Protein AF-A0A2A5WSD7-F1 (afdb_monomer)

Sequence (140 aa):
MLALKAGIALWAPLHSAHAHGYWPSAPEIITMLMKAGADPTVTSCLGEAPVHYAACHGWVALLEALKQQGVDLNMRTPRPHTAVAEMANPEGNESGDTVTPLMIAVREGLYDAVVFLLLHADLDATDTRGLTALHVAAKP

Nearest PDB structures (foldseek):
  1bd8-assembly1_A  TM=8.572E-01  e=2.730E-05  Homo sapiens
  1mx2-assembly1_A  T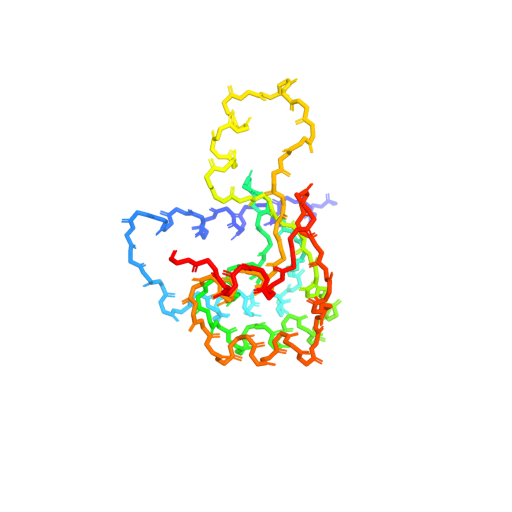M=8.699E-01  e=3.430E-05  Homo sapiens
  1s70-assembly1_B  TM=7.647E-01  e=8.408E-04  Gallus gallus
  6lbf-assembly2_B  TM=4.967E-01  e=1.254E-03  Homo sapiens
  8jeu-assembly1_A  TM=3.888E-01  e=5.231E-03  Arabidopsis thaliana

Foldseek 3Di:
DPDPDPLVVVVVVVPPPPVDDDPVCVLVVLLVVVVVVRDQCDADLQRDGVLLVCLLVVVLVSVVSCVVVVHAQFRKTFDPVQSVVCVVPVPDDPLRWIDTSLLNNLLNVNVNSNVSCVVHHDQCDATSVNDGSVNSNPDD

Organism: NCBI:txid1986255

InterPro domains:
  IPR002110 Ankyrin repeat [PF12796] (27-127)
  IPR002110 Ankyrin repeat [PS50088] (46-78)
  IPR002110 Ankyrin repeat [SM00248] (9-42)
  IPR002110 Ankyrin repeat [SM00248] (46-75)
  IPR002110 Ankyrin repeat [SM00248] (97-125)
  IPR036770 Ankyrin repeat-containing domain superfamily [G3DSA:1.25.40.20] (7-87)
  IPR036770 Ankyrin repeat-containing domain superfamily [G3DSA:1.25.40.20] (88-140)
  IPR036770 Ankyrin repeat-containing domain superfamily [SSF48403] (11-139)

Solvent-accessible surface area (backbone atoms only — not comparable to full-atom values): 8243 Å² total; per-residue (Å²): 143,85,84,86,69,65,77,67,64,67,57,57,74,69,64,76,46,88,85,62,68,88,63,88,61,49,59,58,52,51,51,52,43,42,75,72,68,46,71,71,78,60,52,47,99,60,42,48,25,59,59,44,55,23,21,62,70,41,37,46,72,43,47,52,52,42,47,77,72,68,51,72,57,63,54,65,22,44,36,78,80,46,36,62,56,42,74,76,37,88,87,59,72,91,79,60,52,32,41,34,23,50,41,41,5,42,69,68,64,27,61,69,25,32,56,54,32,63,77,67,33,72,64,75,54,52,31,78,84,67,46,27,36,67,57,53,62,71,56,131

Radius of gyration: 15.36 Å; Cα contacts (8 Å, |Δi|>4): 170; chains: 1; bounding box: 34×45×36 Å

Mean predicted aligned error: 9.29 Å

Structure (mmCIF, N/CA/C/O backbone):
data_AF-A0A2A5WSD7-F1
#
_entry.id   AF-A0A2A5WSD7-F1
#
loop_
_atom_site.group_PDB
_atom_site.id
_atom_site.type_symbol
_atom_site.label_atom_id
_atom_site.label_alt_id
_atom_site.label_comp_id
_atom_site.label_asym_id
_atom_site.label_entity_id
_atom_site.label_seq_id
_atom_site.pdbx_PDB_ins_code
_atom_site.Cartn_x
_atom_site.Cartn_y
_atom_site.Cartn_z
_atom_site.occupancy
_atom_site.B_iso_or_equiv
_atom_site.auth_seq_id
_atom_site.auth_comp_id
_atom_site.auth_asym_id
_atom_site.auth_atom_id
_atom_site.pdbx_PDB_model_num
ATOM 1 N N . MET A 1 1 ? 1.640 30.417 19.240 1.00 34.50 1 MET A N 1
ATOM 2 C CA . MET A 1 1 ? 1.474 29.911 17.859 1.00 34.50 1 MET A CA 1
ATOM 3 C C . MET A 1 1 ? 2.566 28.869 17.575 1.00 34.50 1 MET A C 1
ATOM 5 O O . MET A 1 1 ? 3.475 29.115 16.800 1.00 34.50 1 MET A O 1
ATOM 9 N N . LEU A 1 2 ? 2.532 27.734 18.289 1.00 28.64 2 LEU A N 1
ATOM 10 C CA . LEU A 1 2 ? 3.588 26.704 18.322 1.00 28.64 2 LEU A CA 1
ATOM 11 C C . LEU A 1 2 ? 2.948 25.313 18.168 1.00 28.64 2 LEU A C 1
ATOM 13 O O . LEU A 1 2 ? 2.930 24.527 19.104 1.00 28.64 2 LEU A O 1
ATOM 17 N N . ALA A 1 3 ? 2.359 25.038 17.002 1.00 37.88 3 ALA A N 1
ATOM 18 C CA . ALA A 1 3 ? 1.720 23.746 16.718 1.00 37.88 3 ALA A CA 1
ATOM 19 C C . ALA A 1 3 ? 2.377 22.952 15.573 1.00 37.88 3 ALA A C 1
ATOM 21 O O . ALA A 1 3 ? 1.901 21.874 15.253 1.00 37.88 3 ALA A O 1
ATOM 22 N N . LEU A 1 4 ? 3.459 23.432 14.941 1.00 34.94 4 LEU A N 1
ATOM 23 C CA . LEU A 1 4 ? 3.816 22.935 13.599 1.00 34.94 4 LEU A CA 1
ATOM 24 C C . LEU A 1 4 ? 5.248 22.413 13.394 1.00 34.94 4 LEU A C 1
ATOM 26 O O . LEU A 1 4 ? 5.760 22.454 12.282 1.00 34.94 4 LEU A O 1
ATOM 30 N N . LYS A 1 5 ? 5.915 21.898 14.435 1.00 37.44 5 LYS A N 1
ATOM 31 C CA . LYS A 1 5 ? 7.203 21.184 14.257 1.00 37.44 5 LYS A CA 1
ATOM 32 C C . LYS A 1 5 ? 7.259 19.770 14.841 1.00 37.44 5 LYS A C 1
ATOM 34 O O . LYS A 1 5 ? 8.245 19.076 14.627 1.00 37.44 5 LYS A O 1
ATOM 39 N N . ALA A 1 6 ? 6.201 19.306 15.507 1.00 39.72 6 ALA A N 1
ATOM 40 C CA . ALA A 1 6 ? 6.165 17.962 16.090 1.00 39.72 6 ALA A CA 1
ATOM 41 C C . ALA A 1 6 ? 5.832 16.848 15.073 1.00 39.72 6 ALA A C 1
ATOM 43 O O . ALA A 1 6 ? 6.183 15.697 15.310 1.00 39.72 6 ALA A O 1
ATOM 44 N N . GLY A 1 7 ? 5.217 17.176 13.927 1.00 42.41 7 GLY A N 1
ATOM 45 C CA . GLY A 1 7 ? 4.814 16.179 12.920 1.00 42.41 7 GLY A CA 1
ATOM 46 C C . GLY A 1 7 ? 5.980 15.535 12.161 1.00 42.41 7 GLY A C 1
ATOM 47 O O . GLY A 1 7 ? 5.903 14.377 11.777 1.00 42.41 7 GLY A O 1
ATOM 48 N N . ILE A 1 8 ? 7.096 16.252 12.009 1.00 41.31 8 ILE A N 1
ATOM 49 C CA . ILE A 1 8 ? 8.258 15.784 11.234 1.00 41.31 8 ILE A CA 1
ATOM 50 C C . ILE A 1 8 ? 9.187 14.912 12.105 1.00 41.31 8 ILE A C 1
ATOM 52 O O . ILE A 1 8 ? 9.873 14.020 11.611 1.00 41.31 8 ILE A O 1
ATOM 56 N N . ALA A 1 9 ? 9.186 15.137 13.425 1.00 43.88 9 ALA A N 1
ATOM 57 C CA . ALA A 1 9 ? 10.127 14.515 14.359 1.00 43.88 9 ALA A CA 1
ATOM 58 C C . ALA A 1 9 ? 9.643 13.188 14.970 1.00 43.88 9 ALA A C 1
ATOM 60 O O . ALA A 1 9 ? 10.465 12.459 15.512 1.00 43.88 9 ALA A O 1
ATOM 61 N N . LEU A 1 10 ? 8.346 12.863 14.893 1.00 41.31 10 LEU A N 1
ATOM 62 C CA . LEU A 1 10 ? 7.798 11.583 15.381 1.00 41.31 10 LEU A CA 1
ATOM 63 C C . LEU A 1 10 ? 7.785 10.481 14.315 1.00 41.31 10 LEU A C 1
ATOM 65 O O . LEU A 1 10 ? 7.731 9.306 14.659 1.00 41.31 10 LEU A O 1
ATOM 69 N N . TRP A 1 11 ? 7.867 10.859 13.039 1.00 46.72 11 TRP A N 1
ATOM 70 C CA . TRP A 1 11 ? 7.890 9.934 11.906 1.00 46.72 11 TRP A CA 1
ATOM 71 C C . TRP A 1 11 ? 9.319 9.464 11.577 1.00 46.72 11 TRP A C 1
ATOM 73 O O . TRP A 1 11 ? 9.568 8.284 11.344 1.00 46.72 11 TRP A O 1
ATOM 83 N N . ALA A 1 12 ? 10.296 10.373 11.669 1.00 41.53 12 ALA A N 1
ATOM 84 C CA . ALA A 1 12 ? 11.720 10.078 11.492 1.00 41.53 12 ALA A CA 1
ATOM 85 C C . ALA A 1 12 ? 12.305 8.951 12.389 1.00 41.53 12 ALA A C 1
ATOM 87 O O . ALA A 1 12 ? 13.133 8.193 11.886 1.00 41.53 12 ALA A O 1
ATOM 88 N N . PRO A 1 13 ? 11.909 8.770 13.668 1.00 39.00 13 PRO A N 1
ATOM 89 C CA . PRO A 1 13 ? 12.457 7.732 14.544 1.00 39.00 13 PRO A CA 1
ATOM 90 C C . PRO A 1 13 ? 12.013 6.307 14.185 1.00 39.00 13 PRO A C 1
ATOM 92 O O . PRO A 1 13 ? 12.658 5.360 14.623 1.00 39.00 13 PRO A O 1
ATOM 95 N N . LEU A 1 14 ? 10.953 6.135 13.382 1.00 44.34 14 LEU A N 1
ATOM 96 C CA . LEU A 1 14 ? 10.556 4.823 12.852 1.00 44.34 14 LEU A CA 1
ATOM 97 C C . LEU A 1 14 ? 11.465 4.362 11.692 1.00 44.34 14 LEU A C 1
ATOM 99 O O . LEU A 1 14 ? 11.520 3.170 11.403 1.00 44.34 14 LEU A O 1
ATOM 103 N N . HIS A 1 15 ? 12.220 5.267 11.050 1.00 47.62 15 HIS A N 1
ATOM 104 C CA . HIS A 1 15 ? 12.979 4.968 9.824 1.00 47.62 15 HIS A CA 1
ATOM 105 C C . HIS A 1 15 ? 14.315 4.233 10.013 1.00 47.62 15 HIS A C 1
ATOM 107 O O . HIS A 1 15 ? 14.855 3.719 9.035 1.00 47.62 15 HIS A O 1
ATOM 113 N N . SER A 1 16 ? 14.863 4.124 11.226 1.00 38.62 16 SER A N 1
ATOM 114 C CA . SER A 1 16 ? 16.191 3.507 11.417 1.00 38.62 16 SER A CA 1
ATOM 115 C C . SER A 1 16 ? 16.201 1.968 11.456 1.00 38.62 16 SER A C 1
ATOM 117 O O . SER A 1 16 ? 17.244 1.377 11.723 1.00 38.62 16 SER A O 1
ATOM 119 N N . ALA A 1 17 ? 15.087 1.284 11.176 1.00 40.72 17 ALA A N 1
ATOM 120 C CA . ALA A 1 17 ? 14.984 -0.171 11.354 1.00 40.72 17 ALA A CA 1
ATOM 121 C C . ALA A 1 17 ? 15.265 -1.028 10.100 1.00 40.72 17 ALA A C 1
ATOM 123 O O . ALA A 1 17 ? 15.180 -2.251 10.181 1.00 40.72 17 ALA A O 1
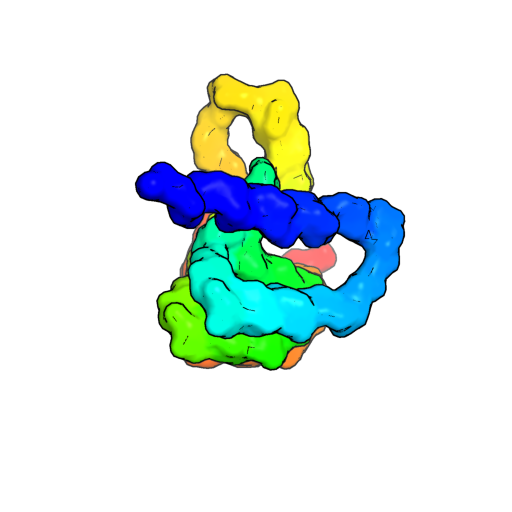ATOM 124 N N . HIS A 1 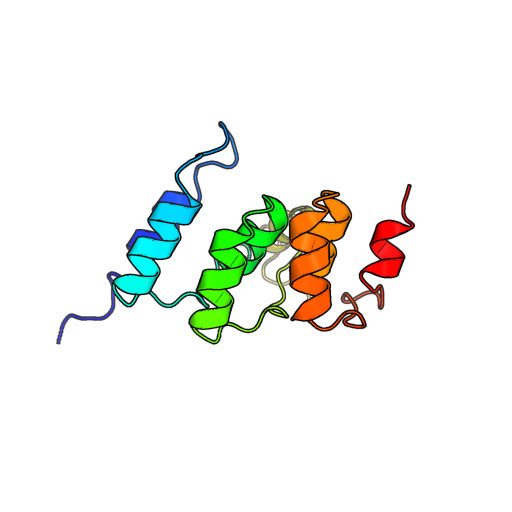18 ? 15.679 -0.451 8.965 1.00 44.12 18 HIS A N 1
ATOM 125 C CA . HIS A 1 18 ? 16.029 -1.249 7.773 1.00 44.12 18 HIS A CA 1
ATOM 126 C C . HIS A 1 18 ? 17.294 -2.119 7.933 1.00 44.12 18 HIS A C 1
ATOM 128 O O . HIS A 1 18 ? 17.597 -2.921 7.053 1.00 44.12 18 HIS A O 1
ATOM 134 N N . ALA A 1 19 ? 18.023 -2.012 9.051 1.00 40.19 19 ALA A N 1
ATOM 135 C CA . ALA A 1 19 ? 19.194 -2.849 9.314 1.00 40.19 19 ALA A CA 1
ATOM 136 C C . ALA A 1 19 ? 18.927 -4.022 10.276 1.00 40.19 19 ALA A C 1
ATOM 138 O O . ALA A 1 19 ? 19.618 -5.037 10.188 1.00 40.19 19 ALA A O 1
ATOM 139 N N . HIS A 1 20 ? 17.940 -3.931 11.177 1.00 37.16 20 HIS A N 1
ATOM 140 C CA . HIS A 1 20 ? 17.757 -4.909 12.256 1.00 37.16 20 HIS A CA 1
ATOM 141 C C . HIS A 1 20 ? 16.282 -5.123 12.605 1.00 37.16 20 HIS A C 1
ATOM 143 O O . HIS A 1 20 ? 15.747 -4.422 13.453 1.00 37.16 20 HIS A O 1
ATOM 149 N N . GLY A 1 21 ? 15.676 -6.157 12.019 1.00 46.50 21 GLY A N 1
ATOM 150 C CA . GLY A 1 21 ? 14.563 -6.883 12.632 1.00 46.50 21 GLY A CA 1
ATOM 151 C C . GLY A 1 21 ? 13.215 -6.163 12.649 1.00 46.50 21 GLY A C 1
ATOM 152 O O . GLY A 1 21 ? 13.022 -5.153 13.314 1.00 46.50 21 GLY A O 1
ATOM 153 N N . TYR A 1 22 ? 12.261 -6.778 11.953 1.00 51.19 22 TYR A N 1
ATOM 154 C CA . TYR A 1 22 ? 10.815 -6.671 12.138 1.00 51.19 22 TYR A CA 1
ATOM 155 C C . TYR A 1 22 ? 10.425 -6.078 13.506 1.00 51.19 22 TYR A C 1
ATOM 157 O O . TYR A 1 22 ? 10.669 -6.703 14.538 1.00 51.19 22 TYR A O 1
ATOM 165 N N . TRP A 1 23 ? 9.822 -4.887 13.530 1.00 68.12 23 TRP A N 1
ATOM 166 C CA . TRP A 1 23 ? 9.234 -4.336 14.750 1.00 68.12 23 TRP A CA 1
ATOM 167 C C . TRP A 1 23 ? 7.766 -4.791 14.792 1.00 68.12 23 TRP A C 1
ATOM 169 O O . TRP A 1 23 ? 6.927 -4.169 14.137 1.00 68.12 23 TRP A O 1
ATOM 179 N N . PRO A 1 24 ? 7.414 -5.868 15.526 1.00 67.12 24 PRO A N 1
ATOM 180 C CA . PRO A 1 24 ? 6.075 -6.456 15.466 1.00 67.12 24 PRO A CA 1
ATOM 181 C C . PRO A 1 24 ? 4.967 -5.499 15.916 1.00 67.12 24 PRO A C 1
ATOM 183 O O . PRO A 1 24 ? 3.838 -5.670 15.486 1.00 67.12 24 PRO A O 1
ATOM 186 N N . SER A 1 25 ? 5.287 -4.490 16.738 1.00 79.62 25 SER A N 1
ATOM 187 C CA . SER A 1 25 ? 4.339 -3.460 17.188 1.00 79.62 25 SER A CA 1
ATOM 188 C C . SER A 1 25 ? 4.300 -2.163 16.357 1.00 79.62 25 SER A C 1
ATOM 190 O O . SER A 1 25 ? 3.689 -1.175 16.768 1.00 79.62 25 SER A O 1
ATOM 192 N N . ALA A 1 26 ? 4.974 -2.115 15.203 1.00 84.19 26 ALA A N 1
ATOM 193 C CA . ALA A 1 26 ? 4.964 -0.945 14.332 1.00 84.19 26 ALA A CA 1
ATOM 194 C C . ALA A 1 26 ? 3.551 -0.567 13.837 1.00 84.19 26 ALA A C 1
ATOM 196 O O . ALA A 1 26 ? 3.223 0.623 13.909 1.00 84.19 26 ALA A O 1
ATOM 197 N N . PRO A 1 27 ? 2.680 -1.502 13.392 1.00 86.88 27 PRO A N 1
ATOM 198 C CA . PRO A 1 27 ? 1.345 -1.124 12.930 1.00 86.88 27 PRO A CA 1
ATOM 199 C C . PRO A 1 27 ? 0.471 -0.527 14.046 1.00 86.88 27 PRO A C 1
ATOM 201 O O . PRO A 1 27 ? -0.298 0.405 13.791 1.00 86.88 27 PRO A O 1
ATOM 204 N N . GLU A 1 28 ? 0.617 -0.981 15.292 1.00 89.19 28 GLU A N 1
ATOM 205 C CA . GLU A 1 28 ? -0.089 -0.436 16.455 1.00 89.19 28 GLU A CA 1
ATOM 206 C C . GLU A 1 28 ? 0.382 0.981 16.785 1.00 89.19 28 GLU A C 1
ATOM 208 O O . GLU A 1 28 ? -0.447 1.857 17.042 1.00 89.19 28 GLU A O 1
ATOM 213 N N . ILE A 1 29 ? 1.695 1.231 16.736 1.00 87.62 29 ILE A N 1
ATOM 214 C CA . ILE A 1 29 ? 2.270 2.562 16.978 1.00 87.62 29 ILE A CA 1
ATOM 215 C C . ILE A 1 29 ? 1.795 3.545 15.905 1.00 87.62 29 ILE A C 1
ATOM 217 O O . ILE A 1 29 ? 1.331 4.635 16.240 1.00 87.62 29 ILE A O 1
ATOM 221 N N . ILE A 1 30 ? 1.841 3.156 14.626 1.00 88.25 30 ILE A N 1
ATOM 222 C CA . ILE A 1 30 ? 1.348 3.998 13.526 1.00 88.25 30 ILE A CA 1
ATOM 223 C C . ILE A 1 30 ? -0.140 4.302 13.733 1.00 88.25 30 ILE A C 1
ATOM 225 O O . ILE A 1 30 ? -0.550 5.459 13.675 1.00 88.25 30 ILE A O 1
ATOM 229 N N . THR A 1 31 ? -0.947 3.292 14.067 1.00 87.44 31 THR A N 1
ATOM 230 C CA . THR A 1 31 ? -2.381 3.470 14.343 1.00 87.44 31 THR A CA 1
ATOM 231 C C . THR A 1 31 ? -2.637 4.420 15.512 1.00 87.44 31 THR A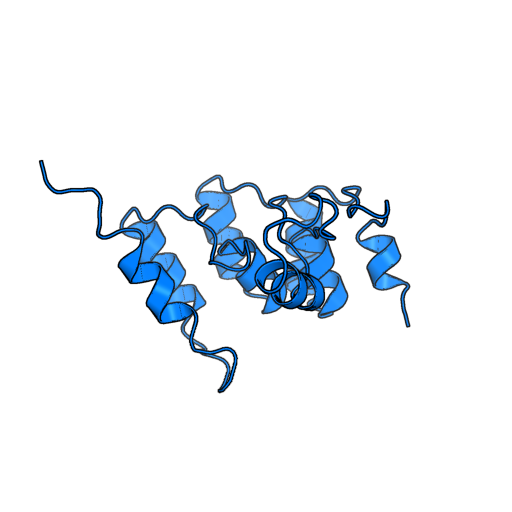 C 1
ATOM 233 O O . THR A 1 31 ? -3.537 5.260 15.443 1.00 87.44 31 THR A O 1
ATOM 236 N N . MET A 1 32 ? -1.854 4.321 16.587 1.00 88.38 32 MET A N 1
ATOM 237 C CA . MET A 1 32 ? -1.949 5.225 17.733 1.00 88.38 32 MET A CA 1
ATOM 238 C C . MET A 1 32 ? -1.623 6.671 17.341 1.00 88.38 32 MET A C 1
ATOM 240 O O . MET A 1 32 ? -2.349 7.583 17.733 1.00 88.38 32 MET A O 1
ATOM 244 N N . LEU A 1 33 ? -0.570 6.882 16.548 1.00 87.44 33 LEU A N 1
ATOM 245 C CA . LEU A 1 33 ? -0.176 8.210 16.077 1.00 87.44 33 LEU A CA 1
ATOM 246 C C . LEU A 1 33 ? -1.237 8.822 15.154 1.00 87.44 33 LEU A C 1
ATOM 248 O O . LEU A 1 33 ? -1.595 9.985 15.336 1.00 87.44 33 LEU A O 1
ATOM 252 N N . MET A 1 34 ? -1.808 8.040 14.233 1.00 89.62 34 MET A N 1
ATOM 253 C CA . MET A 1 34 ? -2.924 8.489 13.388 1.00 89.62 34 MET A CA 1
ATOM 254 C C . MET A 1 34 ? -4.130 8.917 14.233 1.00 89.62 34 MET A C 1
ATOM 256 O O . MET A 1 34 ? -4.683 9.995 14.030 1.00 89.62 34 MET A O 1
ATOM 260 N N . LYS A 1 35 ? -4.498 8.124 15.251 1.00 87.19 35 LYS A N 1
ATOM 261 C CA . LYS A 1 35 ? -5.578 8.473 16.194 1.00 87.19 35 LYS A CA 1
ATOM 262 C C . LYS A 1 35 ? -5.284 9.738 17.006 1.00 87.19 35 LYS A C 1
ATOM 264 O O . LYS A 1 35 ? -6.219 10.405 17.439 1.00 87.19 35 LYS A O 1
ATOM 269 N N . ALA A 1 36 ? -4.011 10.075 17.204 1.00 90.19 36 ALA A N 1
ATOM 270 C CA . ALA A 1 36 ? -3.578 11.313 17.846 1.00 90.19 36 ALA A CA 1
ATOM 271 C C . ALA A 1 36 ? -3.535 12.526 16.888 1.00 90.19 36 ALA A C 1
ATOM 273 O O . ALA A 1 36 ? -3.143 13.613 17.309 1.00 90.19 36 ALA A O 1
ATOM 274 N N . GLY A 1 37 ? -3.944 12.364 15.623 1.00 86.75 37 GLY A N 1
ATOM 275 C CA . GLY A 1 37 ? -3.997 13.431 14.622 1.00 86.75 37 GLY A CA 1
ATOM 276 C C . GLY A 1 37 ? -2.730 13.575 13.777 1.00 86.75 37 GLY A C 1
ATOM 277 O O . GLY A 1 37 ? -2.565 14.598 13.114 1.00 86.75 37 GLY A O 1
ATOM 278 N N . ALA A 1 38 ? -1.823 12.591 13.802 1.00 87.31 38 ALA A N 1
ATOM 279 C CA . ALA A 1 38 ? -0.718 12.557 12.851 1.00 87.31 38 ALA A CA 1
ATOM 280 C C . ALA A 1 38 ? -1.260 12.341 11.431 1.00 87.31 38 ALA A C 1
ATOM 282 O O . ALA A 1 38 ? -2.120 11.486 11.225 1.00 87.31 38 ALA A O 1
ATOM 283 N N . ASP A 1 39 ? -0.746 13.101 10.465 1.00 87.88 39 ASP A N 1
ATOM 284 C CA . ASP A 1 39 ? -1.146 12.990 9.063 1.00 87.88 39 ASP A CA 1
ATOM 285 C C . ASP A 1 39 ? -0.577 11.696 8.444 1.00 87.88 39 ASP A C 1
ATOM 287 O O . ASP A 1 39 ? 0.646 11.559 8.333 1.00 87.88 39 ASP A O 1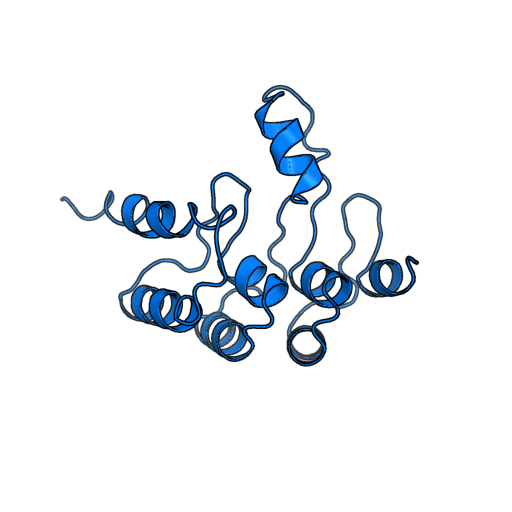
ATOM 291 N N . PRO A 1 40 ? -1.434 10.738 8.039 1.00 88.69 40 PRO A N 1
ATOM 292 C CA . PRO A 1 40 ? -1.005 9.460 7.478 1.00 88.69 40 PRO A CA 1
ATOM 293 C C . PRO A 1 40 ? -0.570 9.544 6.009 1.00 88.69 40 PRO A C 1
ATOM 295 O O . PRO A 1 40 ? -0.260 8.520 5.408 1.00 88.69 40 PRO A O 1
ATOM 298 N N . THR A 1 41 ? -0.571 10.727 5.398 1.00 89.06 41 THR A N 1
ATOM 299 C CA . THR A 1 41 ? -0.114 10.922 4.012 1.00 89.06 41 THR A CA 1
ATOM 300 C C . THR A 1 41 ? 1.336 11.402 3.931 1.00 89.06 41 THR A C 1
ATOM 302 O O . THR A 1 41 ? 1.923 11.423 2.850 1.00 89.06 41 THR A O 1
ATOM 305 N N . VAL A 1 42 ? 1.945 11.741 5.072 1.00 88.25 42 VAL A N 1
ATOM 306 C CA . VAL A 1 42 ? 3.339 12.187 5.143 1.00 88.25 42 VAL A CA 1
ATOM 307 C C . VAL A 1 42 ? 4.279 11.059 4.724 1.00 88.25 42 VAL A C 1
ATOM 309 O O . VAL A 1 42 ? 4.186 9.927 5.199 1.00 88.25 42 VAL A O 1
ATOM 312 N N . THR A 1 43 ? 5.213 11.390 3.836 1.00 84.50 43 THR A N 1
ATOM 313 C CA . THR A 1 43 ? 6.195 10.455 3.292 1.00 84.50 43 THR A CA 1
ATOM 314 C C . THR A 1 43 ? 7.538 10.543 4.011 1.00 84.50 43 THR A C 1
ATOM 316 O O . THR A 1 43 ? 7.943 11.595 4.511 1.00 84.50 43 THR A O 1
ATOM 319 N N . SER A 1 44 ? 8.274 9.433 4.005 1.00 80.94 44 SER A N 1
ATOM 320 C CA . SER A 1 44 ? 9.684 9.384 4.387 1.00 80.94 44 SER A CA 1
ATOM 321 C C . SER A 1 44 ? 10.579 10.192 3.439 1.00 80.94 44 SER A C 1
ATOM 323 O O . SER A 1 44 ? 10.142 10.665 2.389 1.00 80.94 44 SER A O 1
ATOM 325 N N . CYS A 1 45 ? 11.871 10.296 3.768 1.00 77.50 45 CYS A N 1
ATOM 326 C CA . CYS A 1 45 ? 12.873 10.820 2.834 1.00 77.50 45 CYS A CA 1
ATOM 327 C C . CYS A 1 45 ? 13.021 9.966 1.561 1.00 77.50 45 CYS A C 1
ATOM 329 O O . CYS A 1 45 ? 13.543 10.464 0.573 1.00 77.50 45 CYS A O 1
ATOM 331 N N . LEU A 1 46 ? 12.549 8.714 1.578 1.00 77.62 46 LEU A N 1
ATOM 332 C CA . LEU A 1 46 ? 12.499 7.809 0.425 1.00 77.62 46 LEU A CA 1
ATOM 333 C C . LEU A 1 46 ? 11.175 7.918 -0.358 1.00 77.62 46 LEU A C 1
ATOM 335 O O . LEU A 1 46 ? 10.981 7.184 -1.319 1.00 77.62 46 LEU A O 1
ATOM 339 N N . GLY A 1 47 ? 10.258 8.806 0.046 1.00 85.50 47 GLY A N 1
ATOM 340 C CA . GLY A 1 47 ? 8.937 8.948 -0.578 1.00 85.50 47 GLY A CA 1
ATOM 341 C C . GLY A 1 47 ? 7.878 7.966 -0.060 1.00 85.50 47 GLY A C 1
ATOM 342 O O . GLY A 1 47 ? 6.763 7.932 -0.572 1.00 85.50 47 GLY A O 1
ATOM 343 N N . GLU A 1 48 ? 8.174 7.201 0.994 1.00 86.81 48 GLU A N 1
ATOM 344 C CA . GLU A 1 48 ? 7.277 6.157 1.495 1.00 86.81 48 GLU A CA 1
ATOM 345 C C . GLU A 1 48 ? 6.322 6.694 2.573 1.00 86.81 48 GLU A C 1
ATOM 347 O O . GLU A 1 48 ? 6.734 7.036 3.681 1.00 86.81 48 GLU A O 1
ATOM 352 N N . ALA A 1 49 ? 5.030 6.746 2.256 1.00 91.12 49 ALA A N 1
ATOM 353 C CA . ALA A 1 49 ? 3.920 6.889 3.209 1.00 91.12 49 ALA A CA 1
ATOM 354 C C . ALA A 1 49 ? 3.603 5.569 3.964 1.00 91.12 49 ALA A C 1
ATOM 356 O O . ALA A 1 49 ? 3.957 4.495 3.462 1.00 91.12 49 ALA A O 1
ATOM 357 N N . PRO A 1 50 ? 2.880 5.594 5.111 1.00 92.31 50 PRO A N 1
ATOM 358 C CA . PRO A 1 50 ? 2.524 4.390 5.881 1.00 92.31 50 PRO A CA 1
ATOM 359 C C . PRO A 1 50 ? 1.864 3.277 5.061 1.00 92.31 50 PRO A C 1
ATOM 361 O O . PRO A 1 50 ? 2.076 2.099 5.345 1.00 92.31 50 PRO A O 1
ATOM 364 N N . VAL A 1 51 ? 1.090 3.631 4.030 1.00 94.75 51 VAL A N 1
ATOM 365 C CA . VAL A 1 51 ? 0.431 2.657 3.148 1.00 94.75 51 VAL A CA 1
ATOM 366 C C . VAL A 1 51 ? 1.425 1.759 2.402 1.00 94.75 51 VAL A C 1
ATOM 368 O O . VAL A 1 51 ? 1.155 0.573 2.220 1.00 94.75 51 VAL A O 1
ATOM 371 N N . HIS A 1 52 ? 2.608 2.273 2.048 1.00 93.31 52 HIS A N 1
ATOM 372 C CA . HIS A 1 52 ? 3.655 1.481 1.399 1.00 93.31 52 HIS A CA 1
ATOM 373 C C . HIS A 1 52 ? 4.277 0.481 2.372 1.00 93.31 52 HIS A C 1
ATOM 375 O O . HIS A 1 52 ? 4.463 -0.680 2.017 1.00 93.31 52 HIS A O 1
ATOM 381 N N . TYR A 1 53 ? 4.528 0.893 3.619 1.00 90.12 53 TYR A N 1
ATOM 382 C CA . TYR A 1 53 ? 5.025 -0.005 4.664 1.00 90.12 53 TYR A CA 1
ATOM 383 C C . TYR A 1 53 ? 4.019 -1.107 4.988 1.00 90.12 53 TYR A C 1
ATOM 385 O O . TYR A 1 53 ? 4.403 -2.272 5.087 1.00 90.12 53 TYR A O 1
ATOM 393 N N . ALA A 1 54 ? 2.738 -0.747 5.102 1.00 92.94 54 ALA A N 1
ATOM 394 C CA . ALA A 1 54 ? 1.663 -1.693 5.360 1.00 92.94 54 ALA A CA 1
ATOM 395 C C . ALA A 1 54 ? 1.559 -2.743 4.243 1.00 92.94 54 ALA A C 1
ATOM 397 O O . ALA A 1 54 ? 1.435 -3.931 4.529 1.00 92.94 54 ALA A O 1
ATOM 398 N N . ALA A 1 55 ? 1.686 -2.322 2.982 1.00 94.56 55 ALA A N 1
ATOM 399 C CA . ALA A 1 55 ? 1.716 -3.228 1.842 1.00 94.56 55 ALA A CA 1
ATOM 400 C C . ALA A 1 55 ? 2.992 -4.082 1.775 1.00 94.56 55 ALA A C 1
ATOM 402 O O . ALA A 1 55 ? 2.898 -5.256 1.447 1.00 94.56 55 ALA A O 1
ATOM 403 N N . CYS A 1 56 ? 4.157 -3.522 2.115 1.00 91.38 56 CYS A N 1
ATOM 404 C CA . CYS A 1 56 ? 5.455 -4.212 2.116 1.00 91.38 56 CYS A CA 1
ATOM 405 C C . CYS A 1 56 ? 5.566 -5.300 3.196 1.00 91.38 56 CYS A C 1
ATOM 407 O O . CYS A 1 56 ? 6.275 -6.280 3.013 1.00 91.38 56 CYS A O 1
ATOM 409 N N . HIS A 1 57 ? 4.854 -5.145 4.317 1.00 89.69 57 HIS A N 1
ATOM 410 C CA . HIS A 1 57 ? 4.897 -6.089 5.444 1.00 89.69 57 HIS A CA 1
ATOM 411 C C . HIS A 1 57 ? 3.600 -6.883 5.637 1.00 89.69 57 HIS A C 1
ATOM 413 O O . HIS A 1 57 ? 3.500 -7.699 6.551 1.00 89.69 57 HIS A O 1
ATOM 419 N N . GLY A 1 58 ? 2.584 -6.637 4.812 1.00 93.00 58 GLY A N 1
ATOM 420 C CA . GLY A 1 58 ? 1.323 -7.373 4.853 1.00 93.00 58 GLY A CA 1
ATOM 421 C C . GLY A 1 58 ? 0.435 -6.993 6.037 1.00 93.00 58 GLY A C 1
ATOM 422 O O . GLY A 1 58 ? -0.370 -7.799 6.497 1.00 93.00 58 GLY A O 1
ATOM 423 N N . TRP A 1 59 ? 0.573 -5.775 6.565 1.00 94.75 59 TRP A N 1
ATOM 424 C CA . TRP A 1 59 ? -0.186 -5.298 7.721 1.00 94.75 59 TRP A CA 1
ATOM 425 C C . TRP A 1 59 ? -1.604 -4.884 7.321 1.00 94.75 59 TRP A C 1
ATOM 427 O O . TRP A 1 59 ? -1.933 -3.698 7.256 1.00 94.75 59 TRP A O 1
ATOM 437 N N . VAL A 1 60 ? -2.464 -5.873 7.074 1.00 96.19 60 VAL A N 1
ATOM 438 C CA . VAL A 1 60 ? -3.852 -5.666 6.625 1.00 96.19 60 VAL A CA 1
ATOM 439 C C . VAL A 1 60 ? -4.644 -4.783 7.590 1.00 96.19 60 VAL A C 1
ATOM 441 O O . VAL A 1 60 ? -5.304 -3.848 7.152 1.00 96.19 60 VAL A O 1
ATOM 444 N N . ALA A 1 61 ? -4.501 -4.986 8.902 1.00 95.31 61 ALA A N 1
ATOM 445 C CA . ALA A 1 61 ? -5.165 -4.145 9.901 1.00 95.31 61 ALA A CA 1
ATOM 446 C C . ALA A 1 61 ? -4.751 -2.662 9.803 1.00 95.31 61 ALA A C 1
ATOM 448 O O . ALA A 1 61 ? -5.568 -1.768 10.027 1.00 95.31 61 ALA A O 1
ATOM 449 N N . LEU A 1 62 ? -3.495 -2.381 9.431 1.00 94.75 62 LEU A N 1
ATOM 450 C CA . LEU A 1 62 ? -3.049 -1.010 9.195 1.00 94.75 62 LEU A CA 1
ATOM 451 C C . LEU A 1 62 ? -3.595 -0.464 7.868 1.00 94.75 62 LEU A C 1
ATOM 453 O O . LEU A 1 62 ? -4.011 0.691 7.830 1.00 94.75 62 LEU A O 1
ATOM 457 N N . LEU A 1 63 ? -3.650 -1.275 6.804 1.00 96.44 63 LEU A N 1
ATOM 458 C CA . LEU A 1 63 ? -4.295 -0.893 5.538 1.00 96.44 63 LEU A CA 1
ATOM 459 C C . LEU A 1 63 ? -5.778 -0.544 5.741 1.00 96.44 63 LEU A C 1
ATOM 461 O O . LEU A 1 63 ? -6.258 0.458 5.212 1.00 96.44 63 LEU A O 1
ATOM 465 N N . GLU A 1 64 ? -6.488 -1.324 6.556 1.00 96.75 64 GLU A N 1
ATOM 466 C CA . GLU A 1 64 ? -7.865 -1.043 6.964 1.00 96.75 64 GLU A CA 1
ATOM 467 C C . GLU A 1 64 ? -7.979 0.286 7.709 1.00 96.75 64 GLU A C 1
ATOM 469 O O . GLU A 1 64 ? -8.821 1.115 7.358 1.00 96.75 64 GLU A O 1
ATOM 474 N N . ALA A 1 65 ? -7.120 0.518 8.705 1.00 95.12 65 ALA A N 1
ATOM 475 C CA . ALA A 1 65 ? -7.117 1.758 9.473 1.00 95.12 65 ALA A CA 1
ATOM 476 C C . ALA A 1 65 ? -6.825 2.985 8.591 1.00 95.12 65 ALA A C 1
ATOM 478 O O . ALA A 1 65 ? -7.512 3.999 8.706 1.00 95.12 65 ALA A O 1
ATOM 479 N N . LEU A 1 66 ? -5.855 2.887 7.677 1.00 94.88 66 LEU A N 1
ATOM 480 C CA . LEU A 1 66 ? -5.525 3.941 6.713 1.00 94.88 66 LEU A CA 1
ATOM 481 C C . LEU A 1 66 ? -6.715 4.249 5.800 1.00 94.88 66 LEU A C 1
ATOM 483 O O . LEU A 1 66 ? -7.101 5.408 5.644 1.00 94.88 66 LEU A O 1
ATOM 487 N N . LYS A 1 67 ? -7.361 3.211 5.264 1.00 96.44 67 LYS A N 1
ATOM 488 C CA . LYS A 1 67 ? -8.560 3.364 4.437 1.00 96.44 67 LYS A CA 1
ATOM 489 C C . LYS A 1 67 ? -9.706 4.030 5.209 1.00 96.44 67 LYS A C 1
ATOM 491 O O . LYS A 1 67 ? -10.380 4.902 4.669 1.00 96.44 67 LYS A O 1
ATOM 496 N N . GLN A 1 68 ? -9.925 3.656 6.473 1.00 95.00 68 GLN A N 1
ATOM 497 C CA . GLN A 1 68 ? -10.943 4.278 7.335 1.00 95.00 68 GLN A CA 1
ATOM 498 C C . GLN A 1 68 ? -10.673 5.767 7.597 1.00 95.00 68 GLN A C 1
ATOM 500 O O . GLN A 1 68 ? -11.617 6.524 7.802 1.00 95.00 68 GLN A O 1
ATOM 505 N N . GLN A 1 69 ? -9.408 6.192 7.565 1.00 91.38 69 GLN A N 1
ATOM 506 C CA . GLN A 1 69 ? -9.008 7.601 7.639 1.00 91.38 69 GLN A CA 1
ATOM 507 C C . GLN A 1 69 ? -9.088 8.331 6.284 1.00 91.38 69 GLN A C 1
ATOM 509 O O . GLN A 1 69 ? -8.738 9.504 6.204 1.00 91.38 69 GLN A O 1
ATOM 514 N N . GLY A 1 70 ? -9.554 7.668 5.219 1.00 93.56 70 GLY A N 1
ATOM 515 C CA . GLY A 1 70 ? -9.687 8.264 3.887 1.00 93.56 70 GLY A CA 1
ATOM 516 C C . GLY A 1 70 ? -8.371 8.384 3.116 1.00 93.56 70 GLY A C 1
ATOM 517 O O . GLY A 1 70 ? -8.301 9.160 2.167 1.00 93.56 70 GLY A O 1
ATOM 518 N N . VAL A 1 71 ? -7.332 7.640 3.510 1.00 94.00 71 VAL A N 1
ATOM 519 C CA . VAL A 1 71 ? -6.061 7.597 2.774 1.00 94.00 71 VAL A CA 1
ATOM 520 C C . VAL A 1 71 ? -6.266 6.920 1.422 1.00 94.00 71 VAL A C 1
ATOM 522 O O . VAL A 1 71 ? -6.864 5.845 1.343 1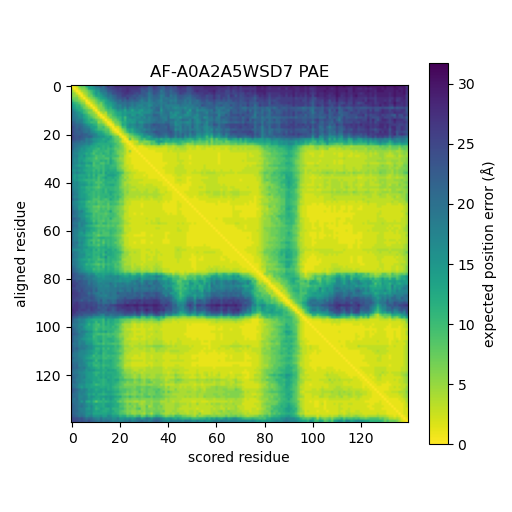.00 94.00 71 VAL A O 1
ATOM 525 N N . ASP A 1 72 ? -5.733 7.532 0.365 1.00 95.56 72 ASP A N 1
ATOM 526 C CA . ASP A 1 72 ? -5.695 6.931 -0.966 1.00 95.56 72 ASP A CA 1
ATOM 527 C C . ASP A 1 72 ? -4.726 5.738 -0.986 1.00 95.56 72 ASP A C 1
ATOM 529 O O . ASP A 1 72 ? -3.530 5.871 -0.726 1.00 95.56 72 ASP A O 1
ATOM 533 N N . LEU A 1 73 ? -5.235 4.550 -1.314 1.00 96.62 73 LEU A N 1
ATOM 534 C CA . LEU A 1 73 ? -4.425 3.332 -1.397 1.00 96.62 73 LEU A CA 1
ATOM 535 C C . LEU A 1 73 ? -3.623 3.231 -2.708 1.00 96.62 73 LEU A C 1
ATOM 537 O O . LEU A 1 73 ? -2.896 2.257 -2.905 1.00 96.62 73 LEU A O 1
ATOM 541 N N . ASN A 1 74 ? -3.720 4.239 -3.581 1.00 95.56 74 ASN A N 1
ATOM 542 C CA . ASN A 1 74 ? -2.974 4.350 -4.835 1.00 95.56 74 ASN A CA 1
ATOM 543 C C . ASN A 1 74 ? -1.769 5.292 -4.754 1.00 95.56 74 ASN A C 1
ATOM 545 O O . ASN A 1 74 ? -1.156 5.576 -5.788 1.00 95.56 74 ASN A O 1
ATOM 549 N N . MET A 1 75 ? -1.419 5.777 -3.554 1.00 93.56 75 MET A N 1
ATOM 550 C CA . MET A 1 75 ? -0.221 6.598 -3.362 1.00 93.56 75 MET A CA 1
ATOM 551 C C . MET A 1 75 ? 0.995 5.936 -4.007 1.00 93.56 75 MET A C 1
ATOM 553 O O . MET A 1 75 ? 1.128 4.717 -4.018 1.00 93.56 75 MET A O 1
ATOM 557 N N . ARG A 1 76 ? 1.873 6.749 -4.586 1.00 92.62 76 ARG A N 1
ATOM 558 C CA . ARG A 1 76 ? 3.021 6.259 -5.343 1.00 92.62 76 ARG A CA 1
ATOM 559 C C . ARG A 1 76 ? 4.298 6.573 -4.587 1.00 92.62 76 ARG A C 1
ATOM 561 O O . ARG A 1 76 ? 4.450 7.683 -4.086 1.00 92.62 76 ARG A O 1
ATOM 568 N N . THR A 1 77 ? 5.223 5.622 -4.568 1.00 88.62 77 THR A N 1
ATOM 569 C CA . THR A 1 77 ? 6.562 5.797 -3.994 1.00 88.62 77 THR A CA 1
ATOM 570 C C . THR A 1 77 ? 7.626 5.380 -5.003 1.00 88.62 77 THR A C 1
ATOM 572 O O . THR A 1 77 ? 7.385 4.435 -5.765 1.00 88.62 77 THR A O 1
ATOM 575 N N . PRO A 1 78 ? 8.805 6.026 -5.031 1.00 87.69 78 PRO A N 1
ATOM 576 C CA . PRO A 1 78 ? 9.967 5.501 -5.742 1.00 87.69 78 PRO A CA 1
ATOM 577 C C . PRO A 1 78 ? 10.290 4.068 -5.300 1.00 87.69 78 PRO A C 1
ATOM 579 O O . PRO A 1 78 ? 10.061 3.693 -4.145 1.00 87.69 78 PRO A O 1
ATOM 582 N N . ARG A 1 79 ? 10.842 3.240 -6.195 1.00 76.50 79 ARG A N 1
ATOM 583 C CA . ARG A 1 79 ? 11.347 1.922 -5.787 1.00 76.50 79 ARG A CA 1
ATOM 584 C C . ARG A 1 79 ? 12.512 2.074 -4.800 1.00 76.50 79 ARG A C 1
ATOM 586 O O . ARG A 1 79 ? 13.372 2.926 -5.011 1.00 76.50 79 ARG A O 1
ATOM 593 N N . PRO A 1 80 ? 12.670 1.146 -3.839 1.00 63.88 80 PRO A N 1
ATOM 594 C CA . PRO A 1 80 ? 13.801 1.162 -2.908 1.00 63.88 80 PRO A CA 1
ATOM 595 C C . PRO A 1 80 ? 15.175 1.221 -3.598 1.00 63.88 80 PRO A C 1
ATOM 597 O O . PRO A 1 80 ? 16.063 1.947 -3.163 1.00 63.88 80 PRO A O 1
ATOM 600 N N . HIS A 1 81 ? 15.356 0.505 -4.716 1.00 61.12 81 HIS A N 1
ATOM 601 C CA . HIS A 1 81 ? 16.626 0.501 -5.456 1.00 61.12 81 HIS A CA 1
ATOM 602 C C . HIS A 1 81 ? 16.894 1.789 -6.247 1.00 61.12 81 HIS A C 1
ATOM 604 O O . HIS A 1 81 ? 18.055 2.097 -6.506 1.00 61.12 81 HIS A O 1
ATOM 610 N N . THR A 1 82 ? 15.854 2.532 -6.643 1.00 55.88 82 THR A N 1
ATOM 611 C CA . THR A 1 82 ? 16.014 3.804 -7.370 1.00 55.88 82 THR A CA 1
ATOM 612 C C . THR A 1 82 ? 16.119 4.981 -6.409 1.00 55.88 82 THR A C 1
ATOM 614 O O . THR A 1 82 ? 16.928 5.868 -6.648 1.00 55.88 82 THR A O 1
ATOM 617 N N . ALA A 1 83 ? 15.423 4.935 -5.269 1.00 58.78 83 ALA A N 1
ATOM 618 C CA . ALA A 1 83 ? 15.463 5.977 -4.244 1.00 58.78 83 ALA A CA 1
ATOM 619 C C . ALA A 1 83 ? 16.895 6.265 -3.749 1.00 58.78 83 ALA A C 1
ATOM 621 O O . ALA A 1 83 ? 17.289 7.420 -3.614 1.00 58.78 83 ALA A O 1
ATOM 622 N N . VAL A 1 84 ? 17.714 5.224 -3.547 1.00 56.19 84 VAL A N 1
ATOM 623 C CA . VAL A 1 84 ? 19.121 5.384 -3.126 1.00 56.19 84 VAL A CA 1
ATOM 624 C C . VAL A 1 84 ? 19.991 5.990 -4.238 1.00 56.19 84 VAL A C 1
ATOM 626 O O . VAL A 1 84 ? 20.903 6.764 -3.953 1.00 56.19 84 VAL A O 1
ATOM 629 N N . ALA A 1 85 ? 19.707 5.672 -5.505 1.00 56.56 85 ALA A N 1
ATOM 630 C CA . ALA A 1 85 ? 20.420 6.234 -6.653 1.00 56.56 85 ALA A CA 1
ATOM 631 C C . ALA A 1 85 ? 20.036 7.703 -6.913 1.00 56.56 85 ALA A C 1
ATOM 633 O O . ALA A 1 85 ? 20.895 8.513 -7.253 1.00 56.56 85 ALA A O 1
ATOM 634 N N . GLU A 1 86 ? 18.769 8.063 -6.704 1.00 53.69 86 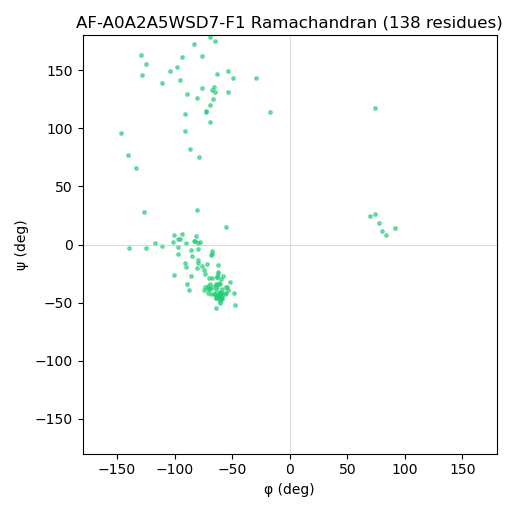GLU A N 1
ATOM 635 C CA . GLU A 1 86 ? 18.253 9.431 -6.842 1.00 53.69 86 GLU A CA 1
ATOM 636 C C . GLU A 1 86 ? 18.748 10.353 -5.724 1.00 53.69 86 GLU A C 1
ATOM 638 O O . GLU A 1 86 ? 19.151 11.481 -5.994 1.00 53.69 86 GLU A O 1
ATOM 643 N N . MET A 1 87 ? 18.841 9.862 -4.481 1.00 54.75 87 MET A N 1
ATOM 644 C CA . MET A 1 87 ? 19.476 10.608 -3.384 1.00 54.75 87 MET A CA 1
ATOM 645 C C . MET A 1 87 ? 20.940 10.976 -3.681 1.00 54.75 87 MET A C 1
ATOM 647 O O . MET A 1 87 ? 21.436 11.978 -3.168 1.00 54.75 87 MET A O 1
ATOM 651 N N . ALA A 1 88 ? 21.629 10.187 -4.512 1.00 58.34 88 ALA A N 1
ATOM 652 C CA . ALA A 1 88 ? 22.995 10.457 -4.954 1.00 58.34 88 ALA A CA 1
ATOM 653 C C . ALA A 1 88 ? 23.078 11.401 -6.171 1.00 58.34 88 ALA A C 1
ATOM 655 O O . ALA A 1 88 ? 24.176 11.843 -6.508 1.00 58.34 88 ALA A O 1
ATOM 656 N N . ASN A 1 89 ? 21.954 11.726 -6.823 1.00 52.16 89 ASN A N 1
ATOM 657 C CA . ASN A 1 89 ? 21.908 12.619 -7.980 1.00 52.16 89 ASN A CA 1
ATOM 658 C C . ASN A 1 89 ? 20.673 13.551 -7.950 1.00 52.16 89 ASN A C 1
ATOM 660 O O . ASN A 1 89 ? 19.716 13.326 -8.693 1.00 52.16 89 ASN A O 1
ATOM 664 N N . PRO A 1 90 ? 20.692 14.622 -7.131 1.00 52.66 90 PRO A N 1
ATOM 665 C CA . PRO A 1 90 ? 19.551 15.526 -6.936 1.00 52.66 90 PRO A CA 1
ATOM 666 C C . PRO A 1 90 ? 19.181 16.374 -8.168 1.00 52.66 90 PRO A C 1
ATOM 668 O O . PRO A 1 90 ? 18.159 17.054 -8.149 1.00 52.66 90 PRO A O 1
ATOM 671 N N . GLU A 1 91 ? 19.994 16.345 -9.230 1.00 53.69 91 GLU A N 1
ATOM 672 C CA . GLU A 1 91 ? 19.742 17.034 -10.508 1.00 53.69 91 GLU A CA 1
ATOM 673 C C . GLU A 1 91 ? 19.225 16.083 -11.611 1.00 53.69 91 GLU A C 1
ATOM 675 O O . GLU A 1 91 ? 19.020 16.495 -12.753 1.00 53.69 91 GLU A O 1
ATOM 680 N N . GLY A 1 92 ? 19.028 14.796 -11.300 1.00 46.88 92 GLY A N 1
ATOM 681 C CA . GLY A 1 92 ? 18.561 13.788 -12.250 1.00 46.88 92 GLY A CA 1
ATOM 682 C C . GLY A 1 92 ? 17.045 13.831 -12.446 1.00 46.88 92 GLY A C 1
ATOM 683 O O . GLY A 1 92 ? 16.298 13.742 -11.481 1.00 46.88 92 GLY A O 1
ATOM 684 N N . ASN A 1 93 ? 16.616 13.950 -13.706 1.00 47.78 93 ASN A N 1
ATOM 685 C CA . ASN A 1 93 ? 15.229 13.913 -14.189 1.00 47.78 93 ASN A CA 1
ATOM 686 C C . ASN A 1 93 ? 14.260 13.066 -13.339 1.00 47.78 93 ASN A C 1
ATOM 688 O O . ASN A 1 93 ? 14.594 11.948 -12.958 1.00 47.78 93 ASN A O 1
ATOM 692 N N . GLU A 1 94 ? 13.013 13.540 -13.212 1.00 50.56 94 GLU A N 1
ATOM 693 C CA . GLU A 1 94 ? 11.836 12.944 -12.535 1.00 50.56 94 GLU A CA 1
ATOM 694 C C . GLU A 1 94 ? 11.429 11.518 -13.004 1.00 50.56 94 GLU A C 1
ATOM 696 O O . GLU A 1 94 ? 10.333 11.040 -12.727 1.00 50.56 94 GLU A O 1
ATOM 701 N N . SER A 1 95 ? 12.290 10.802 -13.727 1.00 54.62 95 SER A N 1
ATOM 702 C CA . SER A 1 95 ? 12.093 9.435 -14.225 1.00 54.62 95 SER A CA 1
ATOM 703 C C . SER A 1 95 ? 12.368 8.356 -13.169 1.00 54.62 95 SER A C 1
ATOM 705 O O . SER A 1 95 ? 12.778 7.244 -13.512 1.00 54.62 95 SER A O 1
ATOM 707 N N . GLY A 1 96 ? 12.145 8.669 -11.894 1.00 63.38 96 GLY A N 1
ATOM 708 C CA . GLY A 1 96 ? 12.178 7.684 -10.824 1.00 63.38 96 GLY A CA 1
ATOM 709 C C . GLY A 1 96 ? 11.037 6.692 -10.985 1.00 63.38 96 GLY A C 1
ATOM 710 O O . GLY A 1 96 ? 9.873 7.067 -11.125 1.00 63.38 96 GLY A O 1
ATOM 711 N N . ASP A 1 97 ? 11.359 5.405 -11.030 1.00 79.69 97 ASP A N 1
ATOM 712 C CA . ASP A 1 97 ? 10.364 4.355 -11.216 1.00 79.69 97 ASP A CA 1
ATOM 713 C C . ASP A 1 97 ? 9.477 4.255 -9.971 1.00 79.69 97 ASP A C 1
ATOM 715 O O . ASP A 1 97 ? 9.919 3.793 -8.917 1.00 79.69 97 ASP A O 1
ATOM 719 N N . THR A 1 98 ? 8.240 4.750 -10.078 1.00 88.94 98 THR A N 1
ATOM 720 C CA . THR A 1 98 ? 7.279 4.772 -8.971 1.00 88.94 98 THR A CA 1
ATOM 721 C C . THR A 1 98 ? 6.348 3.572 -9.008 1.00 88.94 98 THR A C 1
ATOM 723 O O . THR A 1 98 ? 5.870 3.169 -10.069 1.00 88.94 98 THR A O 1
ATOM 726 N N . VAL A 1 99 ? 6.038 3.032 -7.835 1.00 91.88 99 VAL A N 1
ATOM 727 C CA . VAL A 1 99 ? 5.173 1.863 -7.643 1.00 91.88 99 VAL A CA 1
ATOM 728 C C . VAL A 1 99 ? 4.031 2.178 -6.681 1.00 91.88 99 VAL A C 1
ATOM 730 O O . VAL A 1 99 ? 4.148 3.075 -5.846 1.00 91.88 99 VAL A O 1
ATOM 733 N N . THR A 1 100 ? 2.934 1.429 -6.795 1.00 94.81 100 THR A N 1
ATOM 734 C CA . THR A 1 100 ? 1.787 1.500 -5.875 1.00 94.81 100 THR A CA 1
ATOM 735 C C . THR A 1 100 ? 1.908 0.468 -4.744 1.00 94.81 100 THR A C 1
ATOM 737 O O . THR A 1 100 ? 2.622 -0.531 -4.897 1.00 94.81 100 THR A O 1
ATOM 740 N N . PRO A 1 101 ? 1.169 0.634 -3.631 1.00 95.56 101 PRO A N 1
ATOM 741 C CA . PRO A 1 101 ? 1.021 -0.370 -2.584 1.00 95.56 101 PRO A CA 1
ATOM 742 C C . PRO A 1 101 ? 0.670 -1.757 -3.126 1.00 95.56 101 PRO A C 1
ATOM 744 O O . PRO A 1 101 ? 1.263 -2.743 -2.700 1.00 95.56 101 PRO A O 1
ATOM 747 N N . LEU A 1 102 ? -0.228 -1.850 -4.115 1.00 96.75 102 LEU A N 1
ATOM 748 C CA . LEU A 1 102 ? -0.599 -3.137 -4.712 1.00 96.75 102 LEU A CA 1
ATOM 749 C C . LEU A 1 102 ? 0.594 -3.819 -5.395 1.00 96.75 102 LEU A C 1
ATOM 751 O O . LEU A 1 102 ? 0.820 -5.008 -5.188 1.00 96.75 102 LEU A O 1
ATOM 755 N N . MET A 1 103 ? 1.399 -3.078 -6.161 1.00 94.69 103 MET A N 1
ATOM 756 C CA . MET A 1 103 ? 2.607 -3.633 -6.786 1.00 94.69 103 MET A CA 1
ATOM 757 C C . MET A 1 103 ? 3.634 -4.103 -5.756 1.00 94.69 103 MET A C 1
ATOM 759 O O . MET A 1 103 ? 4.308 -5.106 -5.988 1.00 94.69 103 MET A O 1
ATOM 763 N N . ILE A 1 104 ? 3.760 -3.386 -4.634 1.00 93.12 104 ILE A N 1
ATOM 764 C CA . ILE A 1 104 ? 4.625 -3.782 -3.519 1.00 93.12 104 ILE A CA 1
ATOM 765 C C . ILE A 1 104 ? 4.118 -5.101 -2.924 1.00 93.12 104 ILE A C 1
ATOM 767 O O . ILE A 1 104 ? 4.870 -6.068 -2.899 1.00 93.12 104 ILE A O 1
ATOM 771 N N . ALA A 1 105 ? 2.843 -5.182 -2.532 1.00 94.88 105 ALA A N 1
ATOM 772 C CA . ALA A 1 105 ? 2.271 -6.386 -1.925 1.00 94.88 105 ALA A CA 1
ATOM 773 C C . ALA A 1 105 ? 2.374 -7.621 -2.841 1.00 94.88 105 ALA A C 1
ATOM 775 O O . ALA A 1 105 ? 2.669 -8.717 -2.367 1.00 94.88 105 ALA A O 1
ATOM 776 N N . VAL A 1 106 ? 2.179 -7.441 -4.155 1.00 95.00 106 VAL A N 1
ATOM 777 C CA . VAL A 1 106 ? 2.351 -8.509 -5.153 1.00 95.00 106 VAL A CA 1
ATOM 778 C C . VAL A 1 106 ? 3.802 -8.978 -5.224 1.00 95.00 106 VAL A C 1
ATOM 780 O O . VAL A 1 106 ? 4.045 -10.182 -5.216 1.00 95.00 106 VAL A O 1
ATOM 783 N N . ARG A 1 107 ? 4.768 -8.051 -5.267 1.00 91.81 107 ARG A N 1
ATOM 784 C CA . ARG A 1 107 ? 6.201 -8.383 -5.311 1.00 91.81 107 ARG A CA 1
ATOM 785 C C . ARG A 1 107 ? 6.645 -9.169 -4.078 1.00 91.81 107 ARG A C 1
ATOM 787 O O . ARG A 1 107 ? 7.417 -10.108 -4.213 1.00 91.81 107 ARG A O 1
ATOM 794 N N . GLU A 1 108 ? 6.157 -8.784 -2.902 1.00 89.94 108 GLU A N 1
ATOM 795 C CA . GLU A 1 108 ? 6.482 -9.457 -1.639 1.00 89.94 108 GLU A CA 1
ATOM 796 C C . GLU A 1 108 ? 5.667 -10.753 -1.423 1.00 89.94 108 GLU A C 1
ATOM 798 O O . GLU A 1 108 ? 5.879 -11.463 -0.442 1.00 89.94 108 GLU A O 1
ATOM 803 N N . GLY A 1 109 ? 4.724 -11.087 -2.316 1.00 93.25 109 GLY A N 1
ATOM 804 C CA . GLY A 1 109 ? 3.912 -12.308 -2.227 1.00 93.25 109 GLY A CA 1
ATOM 805 C C . GLY A 1 109 ? 2.892 -12.311 -1.081 1.00 93.25 109 GLY A C 1
ATOM 806 O O . GLY A 1 109 ? 2.490 -13.372 -0.601 1.00 93.25 109 GLY A O 1
ATOM 807 N N . LEU A 1 110 ? 2.466 -11.135 -0.618 1.00 94.56 110 LEU A N 1
ATOM 808 C CA . LEU A 1 110 ? 1.647 -10.976 0.585 1.00 94.56 110 LEU A CA 1
ATOM 809 C C . LEU A 1 110 ? 0.158 -11.117 0.267 1.00 94.56 110 LEU A C 1
ATOM 811 O O . LEU A 1 110 ? -0.551 -10.127 0.097 1.00 94.56 110 LEU A O 1
ATOM 815 N N . TYR A 1 111 ? -0.309 -12.365 0.194 1.00 95.44 111 TYR A N 1
ATOM 816 C CA . TYR A 1 111 ? -1.650 -12.721 -0.283 1.00 95.44 111 TYR A CA 1
ATOM 817 C C . TYR A 1 111 ? -2.782 -11.885 0.335 1.00 95.44 111 TYR A C 1
ATOM 819 O O . TYR A 1 111 ? -3.559 -11.283 -0.402 1.00 95.44 111 TYR A O 1
ATOM 827 N N . ASP A 1 112 ? -2.858 -11.782 1.664 1.00 96.81 112 ASP A N 1
ATOM 828 C CA . ASP A 1 112 ? -3.963 -11.068 2.320 1.00 96.81 112 ASP A CA 1
ATOM 829 C C . ASP A 1 112 ? -3.941 -9.561 2.023 1.00 96.81 112 ASP A C 1
ATOM 831 O O . ASP A 1 112 ? -4.988 -8.947 1.807 1.00 96.81 112 ASP A O 1
ATOM 835 N N . ALA A 1 113 ? -2.750 -8.960 1.937 1.00 96.38 113 ALA A N 1
ATOM 836 C CA . ALA A 1 113 ? -2.604 -7.564 1.539 1.00 96.38 113 ALA A CA 1
ATOM 837 C C . ALA A 1 113 ? -2.938 -7.355 0.057 1.00 96.38 113 ALA A C 1
ATOM 839 O O . ALA A 1 113 ? -3.576 -6.361 -0.280 1.00 96.38 113 ALA A O 1
ATOM 840 N N . VAL A 1 114 ? -2.574 -8.299 -0.818 1.00 97.44 114 VAL A N 1
ATOM 841 C CA . VAL A 1 114 ? -2.973 -8.284 -2.232 1.00 97.44 114 VAL A CA 1
ATOM 842 C C . VAL A 1 114 ? -4.493 -8.346 -2.351 1.00 97.44 114 VAL A C 1
ATOM 844 O O . VAL A 1 114 ? -5.071 -7.495 -3.018 1.00 97.44 114 VAL A O 1
ATOM 847 N N . VAL A 1 115 ? -5.158 -9.285 -1.672 1.00 97.38 115 VAL A N 1
ATOM 848 C CA . VAL A 1 115 ? -6.626 -9.388 -1.682 1.00 97.38 115 VAL A CA 1
ATOM 849 C C . VAL A 1 115 ? -7.261 -8.100 -1.170 1.00 97.38 115 VAL A C 1
ATOM 851 O O . VAL A 1 115 ? -8.170 -7.568 -1.806 1.00 97.38 115 VAL A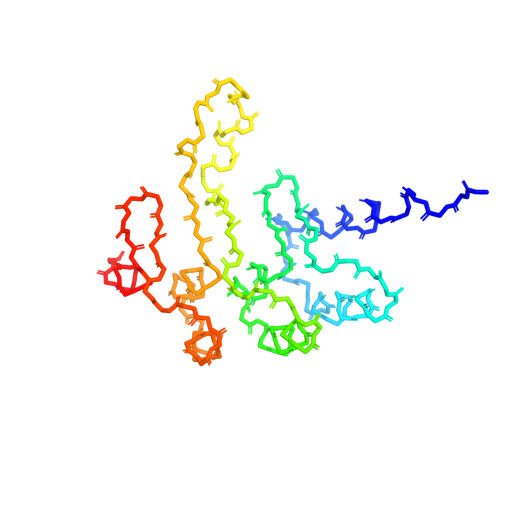 O 1
ATOM 854 N N . PHE A 1 116 ? -6.764 -7.563 -0.054 1.00 97.94 116 PHE A N 1
ATOM 855 C CA . PHE A 1 116 ? -7.285 -6.320 0.496 1.00 97.94 116 PHE A CA 1
ATOM 856 C C . PHE A 1 116 ? -7.139 -5.148 -0.482 1.00 97.94 116 PHE A C 1
ATOM 858 O O . PHE A 1 116 ? -8.084 -4.382 -0.665 1.00 97.94 116 PHE A O 1
ATOM 865 N N . LEU A 1 117 ? -5.973 -4.999 -1.111 1.00 97.06 117 LEU A N 1
ATOM 866 C CA . LEU A 1 117 ? -5.701 -3.909 -2.044 1.00 97.06 117 LEU A CA 1
ATOM 867 C C . LEU A 1 117 ? -6.468 -4.081 -3.359 1.00 97.06 117 LEU A C 1
ATOM 869 O O . LEU A 1 117 ? -6.979 -3.096 -3.868 1.00 97.06 117 LEU A O 1
ATOM 873 N N . LEU A 1 118 ? -6.664 -5.300 -3.866 1.00 95.75 118 LEU A N 1
ATOM 874 C CA . LEU A 1 118 ? -7.495 -5.546 -5.055 1.00 95.75 118 LEU A CA 1
ATOM 875 C C . LEU A 1 118 ? -8.953 -5.098 -4.874 1.00 95.75 118 LEU A C 1
ATOM 877 O O . LEU A 1 118 ? -9.608 -4.727 -5.842 1.00 95.75 118 LEU A O 1
ATOM 881 N N . LEU A 1 119 ? -9.469 -5.123 -3.643 1.00 96.00 119 LEU A N 1
ATOM 882 C CA . LEU A 1 119 ? -10.826 -4.663 -3.338 1.00 96.00 119 LEU A CA 1
ATOM 883 C C . LEU A 1 119 ? -10.938 -3.135 -3.216 1.00 96.00 119 LEU A C 1
ATOM 885 O O . LEU A 1 119 ? -12.052 -2.608 -3.197 1.00 96.00 119 LEU A O 1
ATOM 889 N N . HIS A 1 120 ? -9.819 -2.423 -3.062 1.00 96.00 120 HIS A N 1
ATOM 890 C CA . HIS A 1 120 ? -9.818 -1.041 -2.570 1.00 96.00 120 HIS A CA 1
ATOM 891 C C . HIS A 1 120 ? -8.837 -0.091 -3.268 1.00 96.00 120 HIS A C 1
ATOM 893 O O 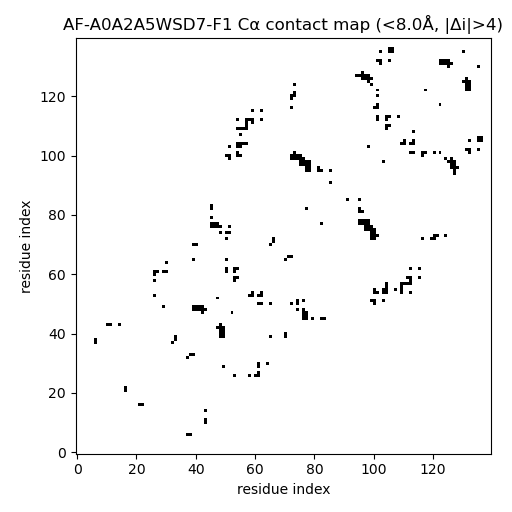. HIS A 1 120 ? -8.813 1.093 -2.935 1.00 96.00 120 HIS A O 1
ATOM 899 N N . ALA A 1 121 ? -8.040 -0.589 -4.205 1.00 95.12 121 ALA A N 1
ATOM 900 C CA . ALA A 1 121 ? -7.066 0.151 -4.990 1.00 95.12 121 ALA A CA 1
ATOM 901 C C . ALA A 1 121 ? -7.265 -0.144 -6.483 1.00 95.12 121 ALA A C 1
ATOM 903 O O . ALA A 1 121 ? -7.918 -1.117 -6.864 1.00 95.12 121 ALA A O 1
ATOM 904 N N . ASP A 1 122 ? -6.702 0.710 -7.327 1.00 94.69 122 ASP A N 1
ATOM 905 C CA . ASP A 1 122 ? -6.707 0.547 -8.773 1.00 94.69 122 ASP A CA 1
ATOM 906 C C . ASP A 1 122 ? -5.750 -0.584 -9.180 1.00 94.69 122 ASP A C 1
ATOM 908 O O . ASP A 1 122 ? -4.529 -0.499 -9.007 1.00 94.69 122 ASP A O 1
ATOM 912 N N . LEU A 1 123 ? -6.321 -1.664 -9.715 1.00 93.12 123 LEU A N 1
ATOM 913 C CA . LEU A 1 123 ? -5.576 -2.836 -10.175 1.00 93.12 123 LEU A CA 1
ATOM 914 C C . LEU A 1 123 ? -4.839 -2.595 -11.503 1.00 93.12 123 LEU A C 1
ATOM 916 O O . LEU A 1 123 ? -3.860 -3.290 -11.792 1.00 93.12 123 LEU A O 1
ATOM 920 N N . ASP A 1 124 ? -5.284 -1.601 -12.276 1.00 93.88 124 ASP A N 1
ATOM 921 C CA . ASP A 1 124 ? -4.761 -1.261 -13.598 1.00 93.88 124 ASP A CA 1
ATOM 922 C C . ASP A 1 124 ? -3.744 -0.114 -13.553 1.00 93.88 124 ASP A C 1
ATOM 924 O O . ASP A 1 124 ? -3.136 0.221 -14.573 1.00 93.88 124 ASP A O 1
ATOM 928 N N . ALA A 1 125 ? -3.486 0.450 -12.369 1.00 92.81 125 ALA A N 1
ATOM 929 C CA . ALA A 1 125 ? -2.437 1.438 -12.179 1.00 92.81 125 ALA A CA 1
ATOM 930 C C . ALA A 1 125 ? -1.090 0.901 -12.695 1.00 92.81 125 ALA A C 1
ATOM 932 O O . ALA A 1 125 ? -0.665 -0.207 -12.353 1.00 92.81 125 ALA A O 1
ATOM 933 N N . THR A 1 126 ? -0.393 1.703 -13.501 1.00 91.00 126 THR A N 1
ATOM 934 C CA . THR A 1 126 ? 0.904 1.344 -14.093 1.00 91.00 126 THR A CA 1
ATOM 935 C C . THR A 1 126 ? 2.065 2.043 -13.392 1.00 91.00 126 THR A C 1
ATOM 937 O O . THR A 1 126 ? 1.905 3.166 -12.916 1.00 91.00 126 THR A O 1
ATOM 940 N N . ASP A 1 127 ? 3.245 1.418 -13.339 1.00 87.31 127 ASP A N 1
ATOM 941 C CA . ASP A 1 127 ? 4.514 2.066 -12.977 1.00 87.31 127 ASP A CA 1
ATOM 942 C C . ASP A 1 127 ? 4.955 3.053 -14.083 1.00 87.31 127 ASP A C 1
ATOM 944 O O . ASP A 1 127 ? 4.274 3.200 -15.104 1.00 87.31 127 ASP A O 1
ATOM 948 N N . THR A 1 128 ? 6.077 3.760 -13.913 1.00 84.81 128 THR A N 1
ATOM 949 C CA . THR A 1 128 ? 6.551 4.705 -14.952 1.00 84.81 128 THR A CA 1
ATOM 950 C C . THR A 1 128 ? 7.034 4.005 -16.226 1.00 84.81 128 THR A C 1
ATOM 952 O O . THR A 1 128 ? 7.260 4.659 -17.242 1.00 84.81 128 THR A O 1
ATOM 955 N N . ARG A 1 129 ? 7.152 2.671 -16.205 1.00 83.44 129 ARG A N 1
ATOM 956 C CA . ARG A 1 129 ? 7.464 1.825 -17.364 1.00 83.44 129 ARG A CA 1
ATOM 957 C C . ARG A 1 129 ? 6.207 1.226 -18.003 1.00 83.44 129 ARG A C 1
ATOM 959 O O . ARG A 1 129 ? 6.331 0.417 -18.919 1.00 83.44 129 ARG A O 1
ATOM 966 N N . GLY A 1 130 ? 5.013 1.588 -17.529 1.00 88.19 130 GLY A N 1
ATOM 967 C CA . GLY A 1 130 ? 3.745 1.063 -18.034 1.00 88.19 130 GLY A CA 1
ATOM 968 C C . GLY A 1 130 ? 3.365 -0.319 -17.488 1.00 88.19 130 GLY A C 1
ATOM 969 O O . GLY A 1 130 ? 2.451 -0.945 -18.018 1.00 88.19 130 GLY A O 1
ATOM 970 N N . LEU A 1 131 ? 4.042 -0.828 -16.451 1.00 89.69 131 LEU A N 1
ATOM 971 C CA . LEU A 1 131 ? 3.755 -2.151 -15.890 1.00 89.69 131 LEU A CA 1
ATOM 972 C C . LEU A 1 131 ? 2.703 -2.074 -14.786 1.00 89.69 131 LEU A C 1
ATOM 974 O O . LEU A 1 131 ? 2.853 -1.318 -13.833 1.00 89.69 131 LEU A O 1
ATOM 978 N N . THR A 1 132 ? 1.677 -2.911 -14.885 1.00 94.00 132 THR A N 1
ATOM 979 C CA . THR A 1 132 ? 0.653 -3.110 -13.843 1.00 94.00 132 THR A CA 1
ATOM 980 C C . THR A 1 132 ? 1.103 -4.107 -12.769 1.00 94.00 132 THR A C 1
ATOM 982 O O . THR A 1 132 ? 2.111 -4.804 -12.920 1.00 94.00 132 THR A O 1
ATOM 985 N N . ALA A 1 133 ? 0.310 -4.247 -11.702 1.00 91.62 133 ALA A N 1
ATOM 986 C CA . ALA A 1 133 ? 0.514 -5.278 -10.681 1.00 91.62 133 ALA A CA 1
ATOM 987 C C . ALA A 1 133 ? 0.554 -6.703 -11.271 1.00 91.62 133 ALA A C 1
ATOM 989 O O . ALA A 1 133 ? 1.374 -7.522 -10.859 1.00 91.62 133 ALA A O 1
ATOM 990 N N . LEU A 1 134 ? -0.253 -6.983 -12.300 1.00 93.75 134 LEU A N 1
ATOM 991 C CA . LEU A 1 134 ? -0.245 -8.276 -12.990 1.00 93.75 134 LEU A CA 1
ATOM 992 C C . LEU A 1 134 ? 1.092 -8.553 -13.701 1.00 93.75 134 LEU A C 1
ATOM 994 O O . LEU A 1 134 ? 1.600 -9.670 -13.646 1.00 93.75 134 LEU A O 1
ATOM 998 N N . HIS A 1 135 ? 1.703 -7.534 -14.316 1.00 93.25 135 HIS A N 1
ATOM 999 C CA . HIS A 1 135 ? 3.035 -7.670 -14.913 1.00 93.25 135 HIS A CA 1
ATOM 1000 C C . HIS A 1 135 ? 4.110 -7.962 -13.861 1.00 93.25 135 HIS A C 1
ATOM 1002 O O . HIS A 1 135 ? 5.061 -8.686 -14.148 1.00 93.25 135 HIS A O 1
ATOM 1008 N N . VAL A 1 136 ? 3.981 -7.395 -12.656 1.00 87.50 136 VAL A N 1
ATOM 1009 C CA . VAL A 1 136 ? 4.899 -7.661 -11.538 1.00 87.50 136 VAL A CA 1
ATOM 1010 C C . VAL A 1 136 ? 4.780 -9.114 -11.074 1.00 87.50 136 VAL A C 1
ATOM 1012 O O . VAL A 1 136 ? 5.811 -9.751 -10.891 1.00 87.50 136 VAL A O 1
ATOM 1015 N N . ALA A 1 137 ? 3.563 -9.659 -10.971 1.00 90.50 137 ALA A N 1
ATOM 1016 C CA . ALA A 1 137 ? 3.325 -11.052 -10.573 1.00 90.50 137 ALA A CA 1
ATOM 1017 C C . ALA A 1 137 ? 3.914 -12.087 -11.550 1.00 90.50 137 ALA A C 1
ATOM 1019 O O . ALA A 1 137 ? 4.228 -13.204 -11.156 1.00 90.50 137 ALA A O 1
ATOM 1020 N N . ALA A 1 138 ? 4.036 -11.726 -12.830 1.00 89.38 138 ALA A N 1
ATOM 1021 C CA . ALA A 1 138 ? 4.548 -12.608 -13.875 1.00 89.38 138 ALA A CA 1
ATOM 1022 C C . ALA A 1 138 ? 6.085 -12.602 -14.000 1.00 89.38 138 ALA A C 1
ATOM 1024 O O . ALA A 1 138 ? 6.626 -13.348 -14.819 1.00 89.38 138 ALA A O 1
ATOM 1025 N N . LYS A 1 139 ? 6.797 -11.748 -13.248 1.00 75.69 139 LYS A N 1
ATOM 1026 C CA . LYS A 1 139 ? 8.265 -11.735 -13.262 1.00 75.69 139 LYS A CA 1
ATOM 1027 C C . LYS A 1 139 ? 8.811 -12.926 -12.456 1.00 75.69 139 LYS A C 1
ATOM 1029 O O . LYS A 1 139 ? 8.286 -13.184 -11.377 1.00 75.69 139 LYS A O 1
ATOM 1034 N N . PRO A 1 140 ? 9.817 -13.645 -12.988 1.00 53.44 140 PRO A N 1
ATOM 1035 C CA . PRO A 1 140 ? 10.429 -14.791 -12.320 1.00 53.44 140 PRO A CA 1
ATOM 1036 C C . PRO A 1 140 ? 11.258 -14.394 -11.096 1.00 53.44 140 PRO A C 1
ATOM 1038 O O . PRO A 1 140 ? 11.721 -13.228 -11.041 1.00 53.44 140 PRO A O 1
#

Secondary structure (DSSP, 8-state):
---SSHHHHTTGGGGGGGGS---TTHHHHHHHHHHTT--TT---TTS--HHHHHHHHT-HHHHHHHHHTT--TT--EE-HHHHHHHHT-TTS-S---EE-HHHHHHHTT-HHHHHHHHTTS-SS---TTS--HHHHHT--

pLDDT: mean 78.22, std 20.68, range [28.64, 97.94]